Protein AF-A0A670K8S4-F1 (afdb_monomer_lite)

Foldseek 3Di:
DVVQLVCCVVVVDGDDPCLDPPVLVVLVVVVVLVCLVPDDADLLCQAADDPDPVVQVVSPSRVVSVVPQQQFQGWHWHPPCADPVSDHPPVCSSQTTGAFTWPCCPPPPSNVCVCPDPSVVVVCVVNPPDDQDARTETDGDQGPPRRDDDPDDDDPPNHDYDHDDDPPD

pLDDT: mean 71.07, std 17.94, range [26.83, 94.5]

Organism: Podarcis muralis (NCBI:txid64176)

InterPro domains:
  IPR008775 Phytanoyl-CoA dioxygenase-like [PF05721] (8-153)

Sequence (169 aa):
FACLLILFRQDGFLVLDQFFSSEVCEAMRAQIQKIIADMDVPPHCRTEFSTREDEQLQAQGSAEYFLTSGDKIRFFFEKGVFDGKGNRDIFYLLHLFPHSFAALHAYDSTFKQITHSSDVQVLARKLGFENPVVVQSMYIFKQPGIGGEGEVHTLPISTMKVVLNKGLD

Structure (mmCIF, N/CA/C/O backbone):
data_AF-A0A670K8S4-F1
#
_entry.id   AF-A0A670K8S4-F1
#
loop_
_atom_site.group_PDB
_atom_site.id
_atom_site.type_symbol
_atom_site.label_atom_id
_atom_site.label_alt_id
_atom_site.label_comp_id
_atom_site.label_asym_id
_atom_site.label_entity_id
_atom_site.label_seq_id
_atom_site.pdbx_PDB_ins_code
_atom_site.Cartn_x
_atom_site.Cartn_y
_atom_site.Cartn_z
_atom_site.occupancy
_atom_site.B_iso_or_equiv
_atom_site.auth_seq_id
_atom_site.auth_comp_id
_atom_site.auth_asym_id
_atom_site.auth_atom_id
_atom_site.pdbx_PDB_model_num
ATOM 1 N N . PHE A 1 1 ? -12.175 2.566 23.232 1.00 67.62 1 PHE A N 1
ATOM 2 C CA . PHE A 1 1 ? -12.684 2.447 21.845 1.00 67.62 1 PHE A CA 1
ATOM 3 C C . PHE A 1 1 ? -13.855 3.385 21.556 1.00 67.62 1 PHE A C 1
ATOM 5 O O . PHE A 1 1 ? -13.815 4.026 20.521 1.00 67.62 1 PHE A O 1
ATOM 12 N N . ALA A 1 2 ? -14.848 3.541 22.446 1.00 77.56 2 ALA A N 1
ATOM 13 C CA . ALA A 1 2 ? -15.950 4.495 22.234 1.00 77.56 2 ALA A CA 1
ATOM 14 C C 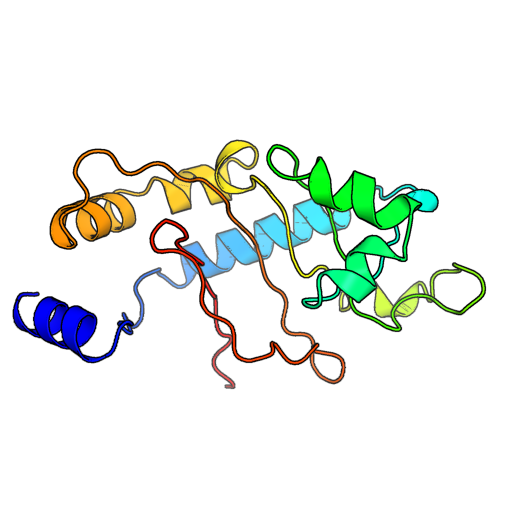. 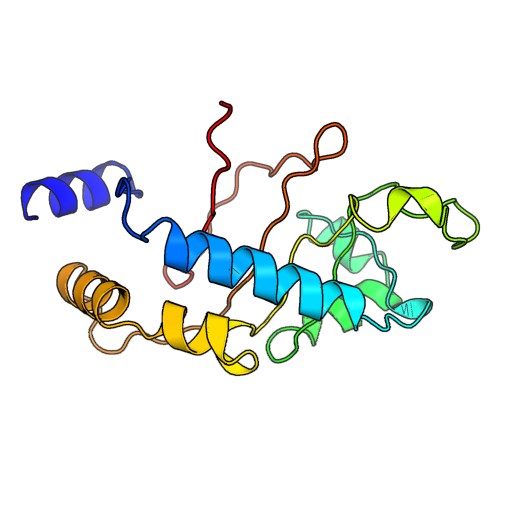ALA A 1 2 ? -15.472 5.944 21.990 1.00 77.56 2 ALA A C 1
ATOM 16 O O . ALA A 1 2 ? -15.883 6.554 21.012 1.00 77.56 2 ALA A O 1
ATOM 17 N N . CYS A 1 3 ? -14.524 6.457 22.787 1.00 81.19 3 CYS A N 1
ATOM 18 C CA . CYS A 1 3 ? -13.941 7.786 22.543 1.00 81.19 3 CYS A CA 1
ATOM 19 C C . CYS A 1 3 ? -13.184 7.878 21.207 1.00 81.19 3 CYS A C 1
ATOM 21 O O . CYS A 1 3 ? -13.286 8.886 20.524 1.00 81.19 3 CYS A O 1
ATOM 23 N N . LEU A 1 4 ? -12.484 6.814 20.794 1.00 83.25 4 LEU A N 1
ATOM 24 C CA . LEU A 1 4 ? -11.780 6.774 19.503 1.00 83.25 4 LEU A CA 1
ATOM 25 C C . LEU A 1 4 ? -12.756 6.804 18.319 1.00 83.25 4 LEU A C 1
ATOM 27 O O . LEU A 1 4 ? -12.470 7.424 17.305 1.00 83.25 4 LEU A O 1
ATOM 31 N N . LEU A 1 5 ? -13.926 6.169 18.455 1.00 84.31 5 LEU A N 1
ATOM 32 C CA . LEU A 1 5 ? -14.987 6.236 17.448 1.00 84.31 5 LEU A CA 1
ATOM 33 C C . LEU A 1 5 ? -15.612 7.629 17.352 1.00 84.31 5 LEU A C 1
ATOM 35 O O . LEU A 1 5 ? -16.015 8.028 16.264 1.00 84.31 5 LEU A O 1
ATOM 39 N N . ILE A 1 6 ? -15.704 8.357 18.468 1.00 88.31 6 ILE A N 1
ATOM 40 C CA . ILE A 1 6 ? -16.164 9.751 18.467 1.00 88.31 6 ILE A CA 1
ATOM 41 C C . ILE A 1 6 ? -15.151 10.623 17.724 1.00 88.31 6 ILE A C 1
ATOM 43 O O . ILE A 1 6 ? -15.553 11.319 16.799 1.00 88.31 6 ILE A O 1
ATOM 47 N N . LEU A 1 7 ? -13.859 10.509 18.055 1.00 87.88 7 LEU A N 1
ATOM 48 C CA . LEU A 1 7 ? -12.786 11.233 17.364 1.00 87.88 7 LEU A CA 1
ATOM 49 C C . LEU A 1 7 ? -12.780 10.924 15.865 1.00 87.88 7 LEU A C 1
ATOM 51 O O . LEU A 1 7 ? -12.838 11.835 15.054 1.00 87.88 7 LEU A O 1
ATOM 55 N N . PHE A 1 8 ? -12.855 9.645 15.485 1.00 88.50 8 PHE A N 1
ATOM 56 C CA . PHE A 1 8 ? -12.926 9.255 14.076 1.00 88.50 8 PHE A CA 1
ATOM 57 C C . PHE A 1 8 ? -14.120 9.885 13.340 1.00 88.50 8 PHE A C 1
ATOM 59 O O . PHE A 1 8 ? -13.986 10.331 12.204 1.00 88.50 8 PHE A O 1
ATOM 66 N N . ARG A 1 9 ? -15.294 9.941 13.982 1.00 87.81 9 ARG A N 1
ATOM 67 C CA . ARG A 1 9 ? -16.500 10.551 13.396 1.00 87.81 9 ARG A CA 1
ATOM 68 C C . ARG A 1 9 ? -16.431 12.077 13.333 1.00 87.81 9 ARG A C 1
ATOM 70 O O . ARG A 1 9 ? -17.084 12.650 12.469 1.00 87.81 9 ARG A O 1
ATOM 77 N N . GLN A 1 10 ? -15.710 12.717 14.251 1.00 92.44 10 GLN A N 1
ATOM 78 C CA . GLN A 1 10 ? -15.555 14.172 14.311 1.00 92.44 10 GLN A CA 1
ATOM 79 C C . GLN A 1 10 ? -14.480 14.667 13.342 1.00 92.44 10 GLN A C 1
ATOM 81 O O . GLN A 1 10 ? -14.729 15.602 12.586 1.00 92.44 10 GLN A O 1
ATOM 86 N N . ASP A 1 11 ? -13.326 14.006 13.335 1.00 91.38 11 ASP A N 1
ATOM 87 C CA . ASP A 1 11 ? -12.131 14.461 12.624 1.00 91.38 11 ASP A CA 1
ATOM 88 C C . ASP A 1 11 ? -12.029 13.859 11.213 1.00 91.38 11 ASP A C 1
ATOM 90 O O . ASP A 1 11 ? -11.284 14.353 10.371 1.00 91.38 11 ASP A O 1
ATOM 94 N N . GLY A 1 12 ? -12.767 12.777 10.935 1.00 86.88 12 GLY A N 1
ATOM 95 C CA . GLY A 1 12 ? -12.723 12.058 9.657 1.00 86.88 12 GLY A CA 1
ATOM 96 C C . GLY A 1 12 ? -11.491 11.160 9.481 1.00 86.88 12 GLY A C 1
ATOM 97 O O . GLY A 1 12 ? -11.363 10.486 8.460 1.00 86.88 12 GLY A O 1
ATOM 98 N N . PHE A 1 13 ? -10.599 11.110 10.474 1.00 86.88 13 PHE A N 1
ATOM 99 C CA . PHE A 1 13 ? -9.446 10.212 10.538 1.00 86.88 13 PHE A CA 1
ATOM 100 C C . PHE A 1 13 ? -9.167 9.790 11.987 1.00 86.88 13 PHE A C 1
ATOM 102 O O . PHE A 1 13 ? -9.722 10.343 12.933 1.00 86.88 13 PHE A O 1
ATOM 109 N N . LEU A 1 14 ? -8.331 8.767 12.170 1.00 86.62 14 LEU A N 1
ATOM 110 C CA . LEU A 1 14 ? -7.919 8.294 13.489 1.00 86.62 14 LEU A CA 1
ATOM 111 C C . LEU A 1 14 ? -6.468 7.818 13.442 1.00 86.62 14 LEU A C 1
ATOM 113 O O . LEU A 1 14 ? -6.111 7.015 12.581 1.00 86.62 14 LEU A O 1
ATOM 117 N N . VAL A 1 15 ? -5.652 8.279 14.389 1.00 88.19 15 VAL A N 1
ATOM 118 C CA . VAL A 1 15 ? -4.275 7.805 14.566 1.00 88.19 15 VAL A CA 1
ATOM 119 C C . VAL A 1 15 ? -4.276 6.654 15.568 1.00 88.19 15 VAL A C 1
ATOM 121 O O . VAL A 1 15 ? -4.786 6.785 16.680 1.00 88.19 15 VAL A O 1
ATOM 124 N N . LEU A 1 16 ? -3.732 5.512 15.151 1.00 86.56 16 LEU A N 1
ATOM 125 C CA . LEU A 1 16 ? -3.539 4.333 15.990 1.00 86.56 16 LEU A CA 1
ATOM 126 C C . LEU A 1 16 ? -2.044 4.028 16.048 1.00 86.56 16 LEU A C 1
ATOM 128 O O . LEU A 1 16 ? -1.501 3.361 15.164 1.00 86.56 16 LEU A O 1
ATOM 132 N N . ASP A 1 17 ? -1.384 4.541 17.081 1.00 88.31 17 ASP A N 1
ATOM 133 C CA . ASP A 1 17 ? 0.043 4.312 17.274 1.00 88.31 17 ASP A CA 1
ATOM 134 C C . ASP A 1 17 ? 0.333 2.826 17.477 1.00 88.31 17 ASP A C 1
ATOM 136 O O . ASP A 1 17 ? -0.401 2.124 18.176 1.00 88.31 17 ASP A O 1
ATOM 140 N N . GLN A 1 18 ? 1.423 2.360 16.863 1.00 89.81 18 GLN A N 1
ATOM 141 C CA . GLN A 1 18 ? 1.906 0.980 16.990 1.00 89.81 18 GLN A CA 1
ATOM 142 C C . GLN A 1 18 ? 0.837 -0.076 16.654 1.00 89.81 18 GLN A C 1
ATOM 144 O O . GLN A 1 18 ? 0.831 -1.167 17.219 1.00 89.81 18 GLN A O 1
ATOM 149 N N . PHE A 1 19 ? -0.075 0.236 15.722 1.00 91.31 19 PHE A N 1
ATOM 150 C CA . PHE A 1 19 ? -1.102 -0.712 15.280 1.00 91.31 19 PHE A CA 1
ATOM 151 C C . PHE A 1 19 ? -0.497 -2.006 14.713 1.00 91.31 19 PHE A C 1
ATOM 153 O O . PHE A 1 19 ? -1.032 -3.088 14.933 1.00 91.31 19 PHE A O 1
ATOM 160 N N . PHE A 1 20 ? 0.634 -1.892 14.016 1.00 91.06 20 PHE A N 1
ATOM 161 C CA . PHE A 1 20 ? 1.468 -3.025 13.631 1.00 91.06 20 PHE A CA 1
ATOM 162 C C . PHE A 1 20 ? 2.759 -3.022 14.446 1.00 91.06 20 PHE A C 1
ATOM 164 O O . PHE A 1 20 ? 3.311 -1.959 14.738 1.00 91.06 20 PHE A O 1
ATOM 171 N N . SER A 1 21 ? 3.259 -4.213 14.773 1.00 93.00 21 SER A N 1
ATOM 172 C CA . SER A 1 21 ? 4.549 -4.367 15.446 1.00 93.00 21 SER A CA 1
ATOM 173 C C . SER A 1 21 ? 5.722 -4.037 14.512 1.00 93.00 21 SER A C 1
ATOM 175 O O . SER A 1 21 ? 5.563 -3.963 13.284 1.00 93.00 21 SER A O 1
ATOM 177 N N . SER A 1 22 ? 6.921 -3.866 15.082 1.00 92.56 22 SER A N 1
ATOM 178 C CA . SER A 1 22 ? 8.142 -3.625 14.296 1.00 92.56 22 SER A CA 1
ATOM 179 C C . SER A 1 22 ? 8.410 -4.771 13.324 1.00 92.56 22 SER A C 1
ATOM 181 O O . SER A 1 22 ? 8.728 -4.538 12.161 1.00 92.56 22 SER A O 1
ATOM 183 N N . GLU A 1 23 ? 8.194 -6.009 13.766 1.00 94.00 23 GLU A N 1
ATOM 184 C CA . GLU A 1 23 ? 8.432 -7.221 12.982 1.00 94.00 23 GLU A CA 1
ATOM 185 C C . GLU A 1 23 ? 7.509 -7.280 11.760 1.00 94.00 23 GLU A C 1
ATOM 187 O O . GLU A 1 23 ? 7.943 -7.621 10.660 1.00 94.00 23 GLU A O 1
ATOM 192 N N . VAL A 1 24 ? 6.239 -6.887 11.920 1.00 91.19 24 VAL A N 1
ATOM 193 C CA . VAL A 1 24 ? 5.285 -6.795 10.803 1.00 91.19 24 VAL A CA 1
ATOM 194 C C . VAL A 1 24 ? 5.719 -5.706 9.818 1.00 91.19 24 VAL A C 1
ATOM 196 O O . VAL A 1 24 ? 5.707 -5.920 8.603 1.00 91.19 24 VAL A O 1
ATOM 199 N N . CYS A 1 25 ? 6.162 -4.552 10.323 1.00 89.56 25 CYS A N 1
ATOM 200 C CA . CYS A 1 25 ? 6.690 -3.470 9.489 1.00 89.56 25 CYS A CA 1
ATOM 201 C C . CYS A 1 25 ? 7.959 -3.885 8.724 1.00 89.56 25 CYS A C 1
ATOM 203 O O . CYS A 1 25 ? 8.115 -3.564 7.545 1.00 89.56 25 CYS A O 1
ATOM 205 N N . GLU A 1 26 ? 8.865 -4.619 9.366 1.00 90.81 26 GLU A N 1
ATOM 206 C CA . GLU A 1 26 ? 10.068 -5.181 8.750 1.00 90.81 26 GLU A CA 1
ATOM 207 C C . GLU A 1 26 ? 9.741 -6.227 7.690 1.00 90.81 26 GLU A C 1
ATOM 209 O O . GLU A 1 26 ? 10.310 -6.167 6.602 1.00 90.81 26 GLU A O 1
ATOM 214 N N . ALA A 1 27 ? 8.777 -7.112 7.946 1.00 90.00 27 ALA A N 1
ATOM 215 C CA . ALA A 1 27 ? 8.319 -8.091 6.966 1.00 90.00 27 ALA A CA 1
ATOM 216 C C . ALA A 1 27 ? 7.761 -7.416 5.701 1.00 90.00 27 ALA A C 1
ATOM 218 O O . ALA A 1 27 ? 8.112 -7.814 4.589 1.00 90.00 27 ALA A O 1
ATOM 219 N N . MET A 1 28 ? 6.959 -6.351 5.848 1.00 88.88 28 MET A N 1
ATOM 220 C CA . MET A 1 28 ? 6.472 -5.564 4.704 1.00 88.88 28 MET A CA 1
ATOM 221 C C . MET A 1 28 ? 7.616 -4.910 3.924 1.00 88.88 28 MET A C 1
ATOM 223 O O . MET A 1 28 ? 7.621 -4.951 2.693 1.00 88.88 28 MET A O 1
ATOM 227 N N . ARG A 1 29 ? 8.600 -4.328 4.625 1.00 85.81 29 ARG A N 1
ATOM 228 C CA . ARG A 1 29 ? 9.780 -3.704 4.000 1.00 85.81 29 ARG A CA 1
ATOM 229 C C . ARG A 1 29 ? 10.635 -4.724 3.249 1.00 85.81 29 ARG A C 1
ATOM 231 O O . ARG A 1 29 ? 11.003 -4.488 2.103 1.00 85.81 29 ARG A O 1
ATOM 238 N N . ALA A 1 30 ? 10.917 -5.868 3.862 1.00 88.19 30 ALA A N 1
ATOM 239 C CA . ALA A 1 30 ? 11.695 -6.923 3.228 1.00 88.19 30 ALA A CA 1
ATOM 240 C C . ALA A 1 30 ? 10.967 -7.494 2.003 1.00 88.19 30 ALA A C 1
ATOM 242 O O . ALA A 1 30 ? 11.591 -7.747 0.974 1.00 88.19 30 ALA A O 1
ATOM 243 N N . GLN A 1 31 ? 9.644 -7.669 2.085 1.00 89.06 31 GLN A N 1
ATOM 244 C CA . GLN A 1 31 ? 8.873 -8.193 0.964 1.00 89.06 31 GLN A CA 1
ATOM 245 C C . GLN A 1 31 ? 8.823 -7.213 -0.207 1.00 89.06 31 GLN A C 1
ATOM 247 O O . GLN A 1 31 ? 9.038 -7.625 -1.345 1.00 89.06 31 GLN A O 1
ATOM 252 N N . ILE A 1 32 ? 8.604 -5.920 0.048 1.00 84.06 32 ILE A N 1
ATOM 253 C CA . ILE A 1 32 ? 8.558 -4.944 -1.045 1.00 84.06 32 ILE A CA 1
ATOM 254 C C . ILE A 1 32 ? 9.917 -4.808 -1.740 1.00 84.06 32 ILE A C 1
ATOM 256 O O . ILE A 1 32 ? 9.965 -4.684 -2.959 1.00 84.06 32 ILE A O 1
ATOM 260 N N . GLN A 1 33 ? 11.022 -4.920 -0.994 1.00 83.00 33 GLN A N 1
ATOM 261 C CA . GLN A 1 33 ? 12.371 -4.942 -1.567 1.00 83.00 33 GLN A CA 1
ATOM 262 C C . GLN A 1 33 ? 12.583 -6.133 -2.507 1.00 83.00 33 GLN A C 1
ATOM 264 O O . GLN A 1 33 ? 13.200 -5.965 -3.555 1.00 83.00 33 GLN A O 1
ATOM 269 N N . LYS A 1 34 ? 12.042 -7.313 -2.177 1.00 86.00 34 LYS A N 1
ATOM 270 C CA . LYS A 1 34 ? 12.086 -8.488 -3.064 1.00 86.00 34 LYS A CA 1
ATOM 271 C C . LYS A 1 34 ? 11.264 -8.274 -4.332 1.00 86.00 34 LYS A C 1
ATOM 273 O O . LYS A 1 34 ? 11.788 -8.458 -5.421 1.00 86.00 34 LYS A O 1
ATOM 278 N N . ILE A 1 35 ? 10.019 -7.808 -4.194 1.00 83.81 35 ILE A N 1
ATOM 279 C CA . ILE A 1 35 ? 9.135 -7.504 -5.338 1.00 83.81 35 ILE A CA 1
ATOM 280 C C . ILE A 1 35 ? 9.810 -6.521 -6.302 1.00 83.81 35 ILE A C 1
ATOM 282 O O . ILE A 1 35 ? 9.707 -6.654 -7.516 1.00 83.81 35 ILE A O 1
ATOM 286 N N . ILE A 1 36 ? 10.507 -5.530 -5.751 1.00 77.88 36 ILE A N 1
ATOM 287 C CA . ILE A 1 36 ? 11.266 -4.543 -6.513 1.00 77.88 36 ILE A CA 1
ATOM 288 C C . ILE A 1 36 ? 12.502 -5.155 -7.182 1.00 77.88 36 ILE A C 1
ATOM 290 O O . ILE A 1 36 ? 12.799 -4.814 -8.322 1.00 77.88 36 ILE A O 1
ATOM 294 N N . ALA A 1 37 ? 13.240 -6.025 -6.491 1.00 79.69 37 ALA A N 1
ATOM 295 C CA . ALA A 1 37 ? 14.429 -6.667 -7.050 1.00 79.69 37 ALA A CA 1
ATOM 296 C C . ALA A 1 37 ? 14.086 -7.577 -8.242 1.00 79.69 37 ALA A C 1
ATOM 298 O O . ALA A 1 37 ? 14.836 -7.613 -9.215 1.00 79.69 37 ALA A O 1
ATOM 299 N N . ASP A 1 38 ? 12.929 -8.237 -8.184 1.00 81.12 38 ASP A N 1
ATOM 300 C CA . ASP A 1 38 ? 12.418 -9.122 -9.237 1.00 81.12 38 ASP A CA 1
ATOM 301 C C . ASP A 1 38 ? 11.597 -8.369 -10.305 1.00 81.12 38 ASP A C 1
ATOM 303 O O . ASP A 1 38 ? 11.010 -8.976 -11.204 1.00 81.12 38 ASP A O 1
ATOM 307 N N . MET A 1 39 ? 11.527 -7.037 -10.215 1.00 74.12 39 MET A N 1
ATOM 308 C CA . MET A 1 39 ? 10.725 -6.208 -11.105 1.00 74.12 39 MET A CA 1
ATOM 309 C C . MET A 1 39 ? 11.281 -6.203 -12.535 1.00 74.12 39 MET A C 1
ATOM 311 O O . MET A 1 39 ? 12.369 -5.682 -12.795 1.00 74.12 39 MET A O 1
ATOM 315 N N . ASP A 1 40 ? 10.448 -6.616 -13.491 1.00 70.69 40 ASP A N 1
ATOM 316 C CA . ASP A 1 40 ? 10.651 -6.343 -14.914 1.00 70.69 40 ASP A CA 1
ATOM 317 C C . ASP A 1 40 ? 9.544 -5.424 -15.450 1.00 70.69 40 ASP A C 1
ATOM 319 O O . ASP A 1 40 ? 8.385 -5.820 -15.580 1.00 70.69 40 ASP A O 1
ATOM 323 N N . VAL A 1 41 ? 9.894 -4.163 -15.733 1.00 65.62 41 VAL A N 1
ATOM 324 C CA . VAL A 1 41 ? 8.964 -3.173 -16.300 1.00 65.62 41 VAL A CA 1
ATOM 325 C C . VAL A 1 41 ? 9.328 -2.903 -17.762 1.00 65.62 41 VAL A C 1
ATOM 327 O O . VAL A 1 41 ? 10.379 -2.285 -18.032 1.00 65.62 41 VAL A O 1
ATOM 330 N N . PRO A 1 42 ? 8.450 -3.297 -18.710 1.00 64.56 42 PRO A N 1
ATOM 331 C CA . PRO A 1 42 ? 8.619 -2.999 -20.124 1.00 64.56 42 PRO A CA 1
ATOM 332 C C . PRO A 1 42 ? 8.809 -1.497 -20.363 1.00 64.56 42 PRO A C 1
ATOM 334 O O . PRO A 1 42 ? 8.179 -0.694 -19.677 1.00 64.56 42 PRO A O 1
ATOM 337 N N . PRO A 1 43 ? 9.616 -1.072 -21.352 1.00 65.31 43 PRO A N 1
ATOM 338 C CA . PRO A 1 43 ? 9.868 0.348 -21.609 1.00 65.31 43 PRO A CA 1
ATOM 339 C C . PRO A 1 43 ? 8.602 1.204 -21.773 1.00 65.31 43 PRO A C 1
ATOM 341 O O . PRO A 1 43 ? 8.559 2.316 -21.267 1.00 65.31 43 PRO A O 1
ATOM 344 N N . HIS A 1 44 ? 7.548 0.672 -22.400 1.00 62.06 44 HIS A N 1
ATOM 345 C CA . HIS A 1 44 ? 6.269 1.375 -22.579 1.00 62.06 44 HIS A CA 1
ATOM 346 C C . HIS A 1 44 ? 5.442 1.507 -21.283 1.00 62.06 44 HIS A C 1
ATOM 348 O O . HIS A 1 44 ? 4.520 2.311 -21.227 1.00 62.06 44 HIS A O 1
ATOM 354 N N . CYS A 1 45 ? 5.783 0.737 -20.245 1.00 58.62 45 CYS A N 1
ATOM 355 C CA . CYS A 1 45 ? 5.174 0.763 -18.912 1.00 58.62 45 CYS A CA 1
ATOM 356 C C . CYS A 1 45 ? 5.994 1.594 -17.906 1.00 58.62 45 CYS A C 1
ATOM 358 O O . CYS A 1 45 ? 5.679 1.625 -16.718 1.00 58.62 45 CYS A O 1
ATOM 360 N N . ARG A 1 46 ? 7.073 2.249 -18.355 1.00 65.19 46 ARG A N 1
ATOM 361 C CA . ARG A 1 46 ? 7.892 3.159 -17.543 1.00 65.19 46 ARG A CA 1
ATOM 362 C C . ARG A 1 46 ? 7.244 4.530 -17.518 1.00 65.19 46 ARG A C 1
ATOM 364 O O . ARG A 1 46 ? 7.688 5.465 -18.175 1.00 65.19 46 ARG A O 1
ATOM 371 N N . THR A 1 47 ? 6.125 4.597 -16.819 1.00 60.97 47 THR A N 1
ATOM 372 C CA . THR A 1 47 ? 5.299 5.791 -16.768 1.00 60.97 47 THR A CA 1
ATOM 373 C C . THR A 1 47 ? 5.573 6.554 -15.493 1.00 60.97 47 THR A C 1
ATOM 375 O O . THR A 1 47 ? 5.687 5.966 -14.414 1.00 60.97 47 THR A O 1
ATOM 378 N N . GLU A 1 48 ? 5.613 7.871 -15.611 1.00 64.25 48 GLU A N 1
ATOM 379 C CA . GLU A 1 48 ? 5.529 8.734 -14.445 1.00 64.25 48 GLU A CA 1
ATOM 380 C C . GLU A 1 48 ? 4.099 8.677 -13.884 1.00 64.25 48 GLU A C 1
ATOM 382 O O . GLU A 1 48 ? 3.125 8.490 -14.622 1.00 64.25 48 GLU A O 1
ATOM 387 N N . PHE A 1 49 ? 3.985 8.761 -12.567 1.00 63.44 49 PHE A N 1
ATOM 388 C CA . PHE A 1 49 ? 2.734 8.852 -11.835 1.00 63.44 49 PHE A CA 1
ATOM 389 C C . PHE A 1 49 ? 2.359 10.320 -11.653 1.00 63.44 49 PHE A C 1
ATOM 391 O O . PHE A 1 49 ? 3.202 11.147 -11.298 1.00 63.44 49 PHE A O 1
ATOM 398 N N . SER A 1 50 ? 1.082 10.641 -11.834 1.00 63.03 50 SER A N 1
ATOM 399 C CA . SER A 1 50 ? 0.507 11.906 -11.399 1.00 63.03 50 SER A CA 1
ATOM 400 C C . SER A 1 50 ? -0.782 11.659 -10.629 1.00 63.03 50 SER A C 1
ATOM 402 O O . SER A 1 50 ? -1.608 10.826 -10.995 1.00 63.03 50 SER A O 1
ATOM 404 N N . THR A 1 51 ? -0.981 12.431 -9.563 1.00 60.19 51 THR A N 1
ATOM 405 C CA . THR A 1 51 ? -2.265 12.501 -8.858 1.00 60.19 51 THR A CA 1
ATOM 406 C C . THR A 1 51 ? -3.320 13.276 -9.649 1.00 60.19 51 THR A C 1
ATOM 408 O O . THR A 1 51 ? -4.490 13.253 -9.273 1.00 60.19 51 THR A O 1
ATOM 411 N N . ARG A 1 52 ? -2.930 13.956 -10.737 1.00 64.56 52 ARG A N 1
ATOM 412 C CA 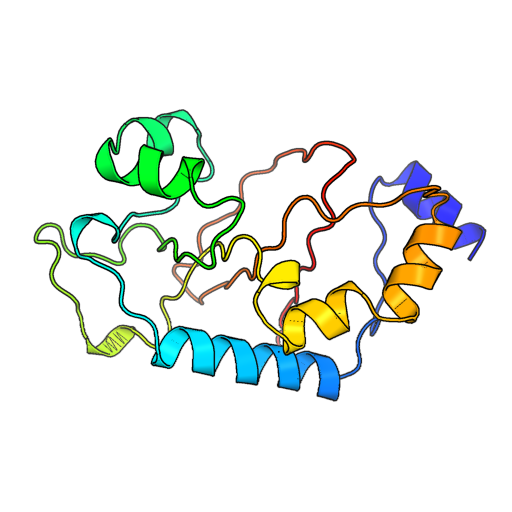. ARG A 1 52 ? -3.831 14.702 -11.619 1.00 64.56 52 ARG A CA 1
ATOM 413 C C . ARG A 1 52 ? -4.291 13.818 -12.770 1.00 64.56 52 ARG A C 1
ATOM 415 O O . ARG A 1 52 ? -3.483 13.403 -13.599 1.00 64.56 52 ARG A O 1
ATOM 422 N N . GLU A 1 53 ? -5.600 13.587 -12.835 1.00 64.25 53 GLU A N 1
ATOM 423 C CA . GLU A 1 53 ? -6.242 12.747 -13.852 1.00 64.25 53 GLU A CA 1
ATOM 424 C C . GLU A 1 53 ? -5.872 13.186 -15.276 1.00 64.25 53 GLU A C 1
ATOM 426 O O . GLU A 1 53 ? -5.434 12.360 -16.073 1.00 64.25 53 GLU A O 1
ATOM 431 N N . ASP A 1 54 ? -5.920 14.490 -15.565 1.00 62.22 54 ASP A N 1
ATOM 432 C CA . ASP A 1 54 ? -5.567 15.027 -16.884 1.00 62.22 54 ASP A CA 1
ATOM 433 C C . ASP A 1 54 ? -4.129 14.677 -17.289 1.00 62.22 54 ASP A C 1
ATOM 435 O O . ASP A 1 54 ? -3.882 14.232 -18.405 1.00 62.22 54 ASP A O 1
ATOM 439 N N . GLU A 1 55 ? -3.165 14.825 -16.379 1.00 65.50 55 GLU A N 1
ATOM 440 C CA . GLU A 1 55 ? -1.755 14.536 -16.665 1.00 65.50 55 GLU A CA 1
ATOM 441 C C . GLU A 1 55 ? -1.512 13.034 -16.858 1.00 65.50 55 GLU A C 1
ATOM 443 O O . GLU A 1 55 ? -0.726 12.641 -17.721 1.00 65.50 55 GLU A O 1
ATOM 448 N N . GLN A 1 56 ? -2.221 12.196 -16.097 1.00 64.06 56 GLN A N 1
ATOM 449 C CA . GLN A 1 56 ? -2.153 10.742 -16.219 1.00 64.06 56 GLN A CA 1
ATOM 450 C C . GLN A 1 56 ? -2.779 10.248 -17.538 1.00 64.06 56 GLN A C 1
ATOM 452 O O . GLN A 1 56 ? -2.273 9.301 -18.141 1.00 64.06 56 GLN A O 1
ATOM 457 N N . LEU A 1 57 ? -3.853 10.897 -18.007 1.00 59.97 57 LEU A N 1
ATOM 458 C CA . LEU A 1 57 ? -4.566 10.547 -19.241 1.00 59.97 57 LEU A CA 1
ATOM 459 C C . LEU A 1 57 ? -3.833 10.992 -20.517 1.00 59.97 57 LEU A C 1
ATOM 461 O O . LEU A 1 57 ? -3.930 10.313 -21.540 1.00 59.97 57 LEU A O 1
ATOM 465 N N . GLN A 1 58 ? -3.085 12.101 -20.480 1.00 58.38 58 GLN A N 1
ATOM 466 C CA . GLN A 1 58 ? -2.335 12.596 -21.648 1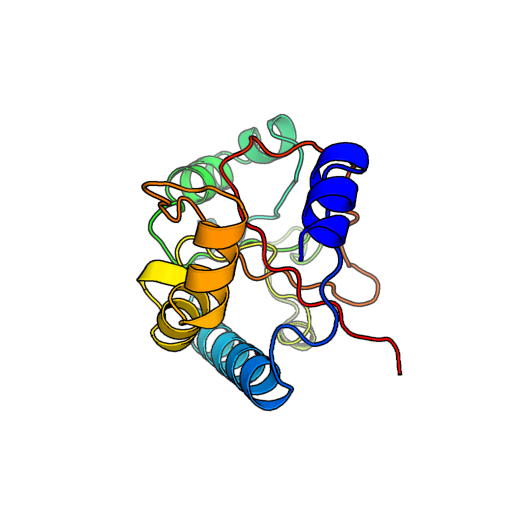.00 58.38 58 GLN A CA 1
ATOM 467 C C . GLN A 1 58 ? -1.149 11.694 -22.033 1.00 58.38 58 GLN A C 1
ATOM 469 O O . GLN A 1 58 ? -0.720 11.679 -23.188 1.00 58.38 58 GLN A O 1
ATOM 474 N N . ALA A 1 59 ? -0.638 10.885 -21.105 1.00 59.97 59 ALA A N 1
ATOM 475 C CA . ALA A 1 59 ? 0.361 9.868 -21.397 1.00 59.97 59 ALA A CA 1
ATOM 476 C C . ALA A 1 59 ? -0.331 8.584 -21.910 1.00 59.97 59 ALA A C 1
ATOM 478 O O . ALA A 1 59 ? -0.572 7.652 -21.153 1.00 59.97 59 ALA A O 1
ATOM 479 N N . GLN A 1 60 ? -0.668 8.509 -23.204 1.00 48.06 60 GLN A N 1
ATOM 480 C CA . GLN A 1 60 ? -1.503 7.435 -23.790 1.00 48.06 60 GLN A CA 1
ATOM 481 C C . GLN A 1 60 ? -1.096 5.989 -23.426 1.00 48.06 60 GLN A C 1
ATOM 483 O O . GLN A 1 60 ? -1.962 5.182 -23.098 1.00 48.06 60 GLN A O 1
ATOM 488 N N . GLY A 1 61 ? 0.201 5.651 -23.425 1.00 57.28 61 GLY A N 1
ATOM 489 C CA . GLY A 1 61 ? 0.680 4.320 -22.997 1.00 57.28 61 GLY A CA 1
ATOM 490 C C . GLY A 1 61 ? 0.654 4.104 -21.476 1.00 57.28 61 GLY A C 1
ATOM 491 O O . GLY A 1 61 ? 0.607 2.974 -20.995 1.00 57.28 61 GLY A O 1
ATOM 492 N N . SER A 1 62 ? 0.637 5.196 -20.714 1.00 62.66 62 SER A N 1
ATOM 493 C CA . SER A 1 62 ? 0.536 5.200 -19.258 1.00 62.66 62 SER A CA 1
ATOM 494 C C . SER A 1 62 ? -0.891 5.044 -18.758 1.00 62.66 62 SER A C 1
ATOM 496 O O . SER A 1 62 ? -1.120 4.333 -17.779 1.00 62.66 62 SER A O 1
ATOM 498 N N . ALA A 1 63 ? -1.854 5.650 -19.454 1.00 68.06 63 ALA A N 1
ATOM 499 C CA . ALA A 1 63 ? -3.258 5.606 -19.083 1.00 68.06 63 ALA A CA 1
ATOM 500 C C . ALA A 1 63 ? -3.798 4.167 -19.066 1.00 68.06 63 ALA A C 1
ATOM 502 O O . ALA A 1 63 ? -4.389 3.749 -18.075 1.00 68.06 63 ALA A O 1
ATOM 503 N N . GLU A 1 64 ? -3.540 3.361 -20.103 1.00 77.69 64 GLU A N 1
ATOM 504 C CA . GLU A 1 64 ? -3.991 1.961 -20.135 1.00 77.69 64 GLU A CA 1
ATOM 505 C C . GLU A 1 64 ? -3.307 1.109 -19.054 1.00 77.69 64 GLU A C 1
ATOM 507 O O . GLU A 1 64 ? -3.962 0.313 -18.370 1.00 77.69 64 GLU A O 1
ATOM 512 N N . TYR A 1 65 ? -1.998 1.301 -18.851 1.00 76.06 65 TYR A N 1
ATOM 513 C CA . TYR A 1 65 ? -1.239 0.613 -17.807 1.00 76.06 65 TYR A CA 1
ATOM 514 C C . TYR A 1 65 ? -1.726 0.980 -16.396 1.00 76.06 65 TYR A C 1
ATOM 516 O O . TYR A 1 65 ? -1.748 0.129 -15.507 1.00 76.06 65 TYR A O 1
ATOM 524 N N . PHE A 1 66 ? -2.183 2.212 -16.186 1.00 75.75 66 PHE A N 1
ATOM 525 C CA . PHE A 1 66 ? -2.817 2.628 -14.942 1.00 75.75 66 PHE A CA 1
ATOM 526 C C . PHE A 1 66 ? -4.232 2.054 -14.793 1.00 75.75 66 PHE A C 1
ATOM 528 O O . PHE A 1 66 ? -4.514 1.361 -13.815 1.00 75.75 66 PHE A O 1
ATOM 535 N N . LEU A 1 67 ? -5.107 2.260 -15.778 1.00 79.75 67 LEU A N 1
ATOM 536 C CA . LEU A 1 67 ? -6.521 1.870 -15.717 1.00 79.75 67 LEU A CA 1
ATOM 537 C C . LEU A 1 67 ? -6.716 0.356 -15.572 1.00 79.75 67 LEU A C 1
ATOM 539 O O . LEU A 1 67 ? -7.609 -0.093 -14.859 1.00 79.75 67 LEU A O 1
ATOM 543 N N . THR A 1 68 ? -5.850 -0.447 -16.194 1.00 81.62 68 THR A N 1
ATOM 544 C CA . THR A 1 68 ? -5.914 -1.918 -16.115 1.00 81.62 68 THR A CA 1
ATOM 545 C C . THR A 1 68 ? -5.072 -2.503 -14.975 1.00 81.62 68 THR A C 1
ATOM 547 O O . THR A 1 68 ? -4.812 -3.710 -14.961 1.00 81.62 68 THR A O 1
ATOM 550 N N . SER A 1 69 ? -4.600 -1.663 -14.041 1.00 79.25 69 SER A N 1
ATOM 551 C CA . SER A 1 69 ? -3.764 -2.099 -12.917 1.00 79.25 69 SER A CA 1
ATOM 552 C C . SER A 1 69 ? -4.546 -2.640 -11.730 1.00 79.25 69 SER A C 1
ATOM 554 O O . SER A 1 69 ? -3.943 -3.329 -10.923 1.00 79.25 69 SER A O 1
ATOM 556 N N . GLY A 1 70 ? -5.855 -2.384 -11.614 1.00 77.94 70 GLY A N 1
ATOM 557 C CA . GLY A 1 70 ? -6.634 -2.659 -10.394 1.00 77.94 70 GLY A CA 1
ATOM 558 C C . GLY A 1 70 ? -6.510 -4.080 -9.823 1.00 77.94 70 GLY A C 1
ATOM 559 O O . GLY A 1 70 ? -6.635 -4.266 -8.616 1.00 77.94 70 GLY A O 1
ATOM 560 N N . ASP A 1 71 ? -6.199 -5.063 -10.666 1.00 82.88 71 ASP A N 1
ATOM 561 C CA . ASP A 1 71 ? -6.015 -6.479 -10.350 1.00 82.88 71 ASP A CA 1
ATOM 562 C C . ASP A 1 71 ? -4.571 -6.984 -10.574 1.00 82.88 71 ASP A C 1
ATOM 564 O O . ASP A 1 71 ? -4.365 -8.183 -10.753 1.00 82.88 71 ASP A O 1
ATOM 568 N N . LYS A 1 72 ? -3.562 -6.102 -10.607 1.00 83.88 72 LYS A N 1
ATOM 569 C CA . LYS A 1 72 ? -2.160 -6.448 -10.906 1.00 83.88 72 LYS A CA 1
ATOM 570 C C . LYS A 1 72 ? -1.176 -5.685 -10.031 1.00 83.88 72 LYS A C 1
ATOM 572 O O . LYS A 1 72 ? -1.283 -4.472 -9.870 1.00 83.88 72 LYS A O 1
ATOM 577 N N . ILE A 1 73 ? -0.116 -6.370 -9.609 1.00 82.19 73 ILE A N 1
ATOM 578 C CA . ILE A 1 73 ? 1.057 -5.733 -9.002 1.00 82.19 73 ILE A CA 1
ATOM 579 C C . ILE A 1 73 ? 1.837 -5.025 -10.119 1.00 82.19 73 ILE A C 1
ATOM 581 O O . ILE A 1 73 ? 2.569 -5.649 -10.883 1.00 82.19 73 ILE A O 1
ATOM 585 N N . ARG A 1 74 ? 1.618 -3.716 -10.248 1.00 80.94 74 ARG A N 1
ATOM 586 C CA . ARG A 1 74 ? 2.284 -2.826 -11.209 1.00 80.94 74 ARG A CA 1
ATOM 587 C C . ARG A 1 74 ? 3.080 -1.751 -10.487 1.00 80.94 74 ARG A C 1
ATOM 589 O O . ARG A 1 74 ? 2.938 -1.590 -9.285 1.00 80.94 74 ARG A O 1
ATOM 596 N N . PHE A 1 75 ? 3.911 -1.039 -11.237 1.00 77.31 75 PHE A N 1
ATOM 597 C CA . PHE A 1 75 ? 4.867 -0.066 -10.718 1.00 77.31 75 PHE A CA 1
ATOM 598 C C . PHE A 1 75 ? 4.662 1.275 -11.422 1.00 77.31 75 PHE A C 1
ATOM 600 O O . PHE A 1 75 ? 4.625 1.315 -12.650 1.00 77.31 75 PHE A O 1
ATOM 607 N N . PHE A 1 76 ? 4.557 2.350 -10.646 1.00 75.38 76 PHE A N 1
ATOM 608 C CA . PHE A 1 76 ? 4.374 3.721 -11.130 1.00 75.38 76 PHE A CA 1
ATOM 609 C C . PHE A 1 76 ? 5.473 4.626 -10.583 1.00 75.38 76 PHE A C 1
ATOM 611 O O . PHE A 1 76 ? 5.655 4.691 -9.371 1.00 75.38 76 PHE A O 1
ATOM 618 N N . PHE A 1 77 ? 6.213 5.313 -11.442 1.00 73.25 77 PHE A N 1
ATOM 619 C CA . PHE A 1 77 ? 7.446 5.997 -11.044 1.00 73.25 77 PHE A CA 1
ATOM 620 C C . PHE A 1 77 ? 7.199 7.466 -10.702 1.00 73.25 77 PHE A C 1
ATOM 622 O O . PHE A 1 77 ? 6.250 8.070 -11.191 1.00 73.25 77 PHE A O 1
ATOM 629 N N . GLU A 1 78 ? 8.050 8.050 -9.861 1.00 67.00 78 GLU A N 1
ATOM 630 C CA . GLU A 1 78 ? 8.041 9.498 -9.627 1.00 67.00 78 GLU A CA 1
ATOM 631 C C . GLU A 1 78 ? 8.352 10.264 -10.919 1.00 67.00 78 GLU A C 1
ATOM 633 O O . GLU A 1 78 ? 9.043 9.760 -11.812 1.00 67.00 78 GLU A O 1
ATOM 638 N N . LYS A 1 79 ? 7.869 11.506 -11.003 1.00 65.56 79 LYS A N 1
ATOM 639 C CA . LYS A 1 79 ? 8.249 12.407 -12.095 1.00 65.56 79 LYS A CA 1
ATOM 640 C C . LYS A 1 79 ? 9.749 12.695 -12.053 1.00 65.56 79 LYS A C 1
ATOM 642 O O . LYS A 1 79 ? 10.308 12.922 -10.983 1.00 65.56 79 LYS A O 1
ATOM 647 N N . GLY A 1 80 ? 10.398 12.718 -13.216 1.00 61.84 80 GLY A N 1
ATOM 648 C CA . GLY A 1 80 ? 11.826 13.029 -13.330 1.00 61.84 80 GLY A CA 1
ATOM 649 C C . GLY A 1 80 ? 12.768 11.864 -13.012 1.00 61.84 80 GLY A C 1
ATOM 650 O O . GLY A 1 80 ? 13.974 12.076 -12.909 1.00 61.84 80 GLY A O 1
ATOM 651 N N . VAL A 1 81 ? 12.250 10.637 -12.875 1.00 64.31 81 VAL A N 1
ATOM 652 C CA . VAL A 1 81 ? 13.075 9.421 -12.719 1.00 64.31 81 VAL A CA 1
ATOM 653 C C . VAL A 1 81 ? 13.707 8.984 -14.045 1.00 64.31 81 VAL A C 1
ATOM 655 O O . VAL A 1 81 ? 14.765 8.355 -14.049 1.00 64.31 81 VAL A O 1
ATOM 658 N N . PHE A 1 82 ? 13.077 9.307 -15.175 1.00 63.62 82 PHE A N 1
ATOM 659 C CA . PHE A 1 82 ? 13.598 8.986 -16.500 1.00 63.62 82 PHE A CA 1
ATOM 660 C C . PHE A 1 82 ? 14.239 10.221 -17.127 1.00 63.62 82 PHE A C 1
ATOM 662 O O . PHE A 1 82 ? 13.665 11.310 -17.104 1.00 63.62 82 PHE A O 1
ATOM 669 N N . ASP A 1 83 ? 15.418 10.052 -17.731 1.00 57.66 83 ASP A N 1
ATOM 670 C CA . ASP A 1 83 ? 15.930 11.078 -18.631 1.00 57.66 83 ASP A CA 1
ATOM 671 C C . ASP A 1 83 ? 14.999 11.189 -19.855 1.00 57.66 83 ASP A C 1
ATOM 673 O O . ASP A 1 83 ? 14.295 10.241 -20.214 1.00 57.66 83 ASP A O 1
ATOM 677 N N . GLY A 1 84 ? 14.976 12.339 -20.535 1.00 53.16 84 GLY A N 1
ATOM 678 C CA . GLY A 1 84 ? 14.142 12.551 -21.731 1.00 53.16 84 GLY A CA 1
ATOM 679 C C . GLY A 1 84 ? 14.432 11.599 -22.910 1.00 53.16 84 GLY A C 1
ATOM 680 O O . GLY A 1 84 ? 13.879 11.785 -23.991 1.00 53.16 84 GLY A O 1
ATOM 681 N N . LYS A 1 85 ? 15.313 10.603 -22.733 1.00 53.28 85 LYS A N 1
ATOM 682 C CA . LYS A 1 85 ? 15.653 9.540 -23.684 1.00 53.28 85 LYS A CA 1
ATOM 683 C C . LYS A 1 85 ? 15.182 8.151 -23.215 1.00 53.28 85 LYS A C 1
ATOM 685 O O . LYS A 1 85 ? 15.430 7.174 -23.918 1.00 53.28 85 LYS A O 1
ATOM 690 N N . GLY A 1 86 ? 14.496 8.047 -22.071 1.00 54.12 86 GLY A N 1
ATOM 691 C CA . GLY A 1 86 ? 13.986 6.790 -21.511 1.00 54.12 86 GLY A CA 1
ATOM 692 C C . GLY A 1 86 ? 15.076 5.852 -20.977 1.00 54.12 86 GLY A C 1
ATOM 693 O O . GLY A 1 86 ? 14.799 4.675 -20.697 1.00 54.12 86 GLY A O 1
ATOM 694 N N . ASN A 1 87 ? 16.310 6.348 -20.849 1.00 52.75 87 ASN A N 1
ATOM 695 C CA . ASN A 1 87 ? 17.439 5.592 -20.336 1.00 52.75 87 ASN A CA 1
ATOM 696 C C . ASN A 1 87 ? 17.518 5.703 -18.811 1.00 52.75 87 ASN A C 1
ATOM 698 O O . ASN A 1 87 ? 17.114 6.681 -18.187 1.00 52.75 87 ASN A O 1
ATOM 702 N N . ARG A 1 88 ? 17.987 4.609 -18.211 1.00 54.12 88 ARG A N 1
ATOM 703 C CA . ARG A 1 88 ? 18.092 4.427 -16.764 1.00 54.12 88 ARG A CA 1
ATOM 704 C C . ARG A 1 88 ? 19.403 5.047 -16.291 1.00 54.12 88 ARG A C 1
ATOM 706 O O . ARG A 1 88 ? 20.453 4.556 -16.701 1.00 54.12 88 ARG A O 1
ATOM 713 N N . ASP A 1 89 ? 19.370 5.989 -15.354 1.00 48.22 89 ASP A N 1
ATOM 714 C CA . ASP A 1 89 ? 20.529 6.185 -14.483 1.00 48.22 89 ASP A CA 1
ATOM 715 C C . ASP A 1 89 ? 20.531 5.055 -13.445 1.00 48.22 89 ASP A C 1
ATOM 717 O O . ASP A 1 89 ? 19.880 5.090 -12.400 1.00 48.22 89 ASP A O 1
ATOM 721 N N . ILE A 1 90 ? 21.221 3.972 -13.809 1.00 42.41 90 ILE A N 1
ATOM 722 C CA . ILE A 1 90 ? 21.240 2.677 -13.110 1.00 42.41 90 ILE A CA 1
ATOM 723 C C . ILE A 1 90 ? 21.693 2.792 -11.642 1.00 42.41 90 ILE A C 1
ATOM 725 O O . ILE A 1 90 ? 21.387 1.921 -10.830 1.00 42.41 90 ILE A O 1
ATOM 729 N N . PHE A 1 91 ? 22.366 3.881 -11.269 1.00 37.69 91 PHE A N 1
ATOM 730 C CA . PHE A 1 91 ? 22.910 4.072 -9.926 1.00 37.69 91 PHE A CA 1
ATOM 731 C C . PHE A 1 91 ? 21.873 4.504 -8.870 1.00 37.69 91 PHE A C 1
ATOM 733 O O . PHE A 1 91 ? 22.124 4.355 -7.677 1.00 37.69 91 PHE A O 1
ATOM 740 N N . TYR A 1 92 ? 20.692 4.978 -9.282 1.00 44.78 92 TYR A N 1
ATOM 741 C CA . TYR A 1 92 ? 19.661 5.504 -8.371 1.00 44.78 92 TYR A CA 1
ATOM 742 C C . TYR A 1 92 ? 18.447 4.583 -8.180 1.00 44.78 92 TYR A C 1
ATOM 744 O O . TYR A 1 92 ? 17.518 4.926 -7.450 1.00 44.78 92 TYR A O 1
ATOM 752 N N . LEU A 1 93 ? 18.458 3.395 -8.793 1.00 40.38 93 LEU A N 1
ATOM 753 C CA . LEU A 1 93 ? 17.297 2.505 -8.854 1.00 40.38 93 LEU A CA 1
ATOM 754 C C . LEU A 1 93 ? 16.770 2.116 -7.468 1.00 40.38 93 LEU A C 1
ATOM 756 O O . LEU A 1 93 ? 15.587 2.291 -7.240 1.00 40.38 93 LEU A O 1
ATOM 760 N N . LEU A 1 94 ? 17.610 1.729 -6.500 1.00 41.69 94 LEU A N 1
ATOM 761 C CA . LEU A 1 94 ? 17.167 1.322 -5.148 1.00 41.69 94 LEU A CA 1
ATOM 762 C C . LEU A 1 94 ? 16.395 2.393 -4.355 1.00 41.69 94 LEU A C 1
ATOM 764 O O . LEU A 1 94 ? 15.685 2.051 -3.409 1.00 41.69 94 LEU A O 1
ATOM 768 N N . HIS A 1 95 ? 16.505 3.662 -4.746 1.00 39.22 95 HIS A N 1
ATOM 769 C CA . HIS A 1 95 ? 15.944 4.800 -4.022 1.00 39.22 95 HIS A CA 1
ATOM 770 C C . HIS A 1 95 ? 14.826 5.510 -4.791 1.00 39.22 95 HIS A C 1
ATOM 772 O O . HIS A 1 95 ? 14.403 6.575 -4.368 1.00 39.22 95 HIS A O 1
ATOM 778 N N . LEU A 1 96 ? 14.347 4.953 -5.909 1.00 41.91 96 LEU A N 1
ATOM 779 C CA . LEU A 1 96 ? 13.375 5.590 -6.807 1.00 41.91 96 LEU A CA 1
ATOM 780 C C . LEU A 1 96 ? 12.287 4.595 -7.225 1.00 41.91 96 LEU A C 1
ATOM 782 O O . LEU A 1 96 ? 12.161 4.218 -8.388 1.00 41.91 96 LEU A O 1
ATOM 786 N N . PHE A 1 97 ? 11.520 4.121 -6.247 1.00 48.06 97 PHE A N 1
ATOM 787 C CA . PHE A 1 97 ? 10.514 3.070 -6.432 1.00 48.06 97 PHE A CA 1
ATOM 788 C C . PHE A 1 97 ? 9.115 3.498 -5.940 1.00 48.06 97 PHE A C 1
ATOM 790 O O . PHE A 1 97 ? 9.012 4.493 -5.228 1.00 48.06 97 PHE A O 1
ATOM 797 N N . PRO A 1 98 ? 8.041 2.813 -6.387 1.00 50.84 98 PRO A N 1
ATOM 798 C CA . PRO A 1 98 ? 6.855 3.423 -7.002 1.00 50.84 98 PRO A CA 1
ATOM 799 C C . PRO A 1 98 ? 5.762 3.973 -6.069 1.00 50.84 98 PRO A C 1
ATOM 801 O O . PRO A 1 98 ? 5.643 3.597 -4.910 1.00 50.84 98 PRO A O 1
ATOM 804 N N . HIS A 1 99 ? 4.861 4.788 -6.623 1.00 51.88 99 HIS A N 1
ATOM 805 C CA . HIS A 1 99 ? 3.673 5.305 -5.924 1.00 51.88 99 HIS A CA 1
ATOM 806 C C . HIS A 1 99 ? 2.540 4.304 -5.732 1.00 51.88 99 HIS A C 1
ATOM 808 O O . HIS A 1 99 ? 1.553 4.615 -5.070 1.00 51.88 99 HIS A O 1
ATOM 814 N N . SER A 1 100 ? 2.581 3.121 -6.330 1.00 52.62 100 SER A N 1
ATOM 815 C CA . SER A 1 100 ? 1.447 2.205 -6.223 1.00 52.62 100 SER A CA 1
ATOM 816 C C . SER A 1 100 ? 1.836 0.818 -6.656 1.00 52.62 100 SER A C 1
ATOM 818 O O . SER A 1 100 ? 2.480 0.654 -7.682 1.00 52.62 100 SER A O 1
ATOM 820 N N . PHE A 1 101 ? 1.336 -0.165 -5.924 1.00 57.56 101 PHE A N 1
ATOM 821 C CA . PHE A 1 101 ? 1.205 -1.531 -6.395 1.00 57.56 101 PHE A CA 1
ATOM 822 C C . PHE A 1 101 ? -0.250 -1.881 -6.211 1.00 57.56 101 PHE A C 1
ATOM 824 O O . PHE A 1 101 ? -0.703 -2.001 -5.074 1.00 57.56 101 PHE A O 1
ATOM 831 N N . ALA A 1 102 ? -0.992 -2.003 -7.298 1.00 62.69 102 ALA A N 1
ATOM 832 C CA . ALA A 1 102 ? -2.369 -2.427 -7.185 1.00 62.69 102 ALA A CA 1
ATOM 833 C C . ALA A 1 102 ? -2.425 -3.915 -6.781 1.00 62.69 102 ALA A C 1
ATOM 835 O O . ALA A 1 102 ? -1.550 -4.720 -7.090 1.00 62.69 102 ALA A O 1
ATOM 836 N N . ALA A 1 103 ? -3.422 -4.261 -5.972 1.00 79.62 103 ALA A N 1
ATOM 837 C CA . ALA A 1 103 ? -3.717 -5.630 -5.553 1.00 79.62 103 ALA A CA 1
ATOM 838 C C . ALA A 1 103 ? -2.623 -6.431 -4.792 1.00 79.62 103 ALA A C 1
ATOM 840 O O . ALA A 1 103 ? -2.726 -7.657 -4.723 1.00 79.62 103 ALA A O 1
ATOM 841 N N . LEU A 1 104 ? -1.640 -5.793 -4.130 1.00 83.75 104 LEU A N 1
ATOM 842 C CA . LEU A 1 104 ? -0.748 -6.477 -3.160 1.00 83.75 104 LEU A CA 1
ATOM 843 C C . LEU A 1 104 ? -1.528 -7.312 -2.135 1.00 83.75 104 LEU A C 1
ATOM 845 O O . LEU A 1 104 ? -1.156 -8.444 -1.843 1.00 83.75 104 LEU A O 1
ATOM 849 N N . HIS A 1 105 ? -2.644 -6.778 -1.635 1.00 86.06 105 HIS A N 1
ATOM 850 C CA . HIS A 1 105 ? -3.523 -7.475 -0.695 1.00 86.06 105 HIS A CA 1
ATOM 851 C C . HIS A 1 105 ? -4.095 -8.799 -1.233 1.00 86.06 105 HIS A C 1
ATOM 853 O O . HIS A 1 105 ? -4.549 -9.626 -0.449 1.00 86.06 105 HIS A O 1
ATOM 859 N N . ALA A 1 106 ? -4.114 -9.000 -2.553 1.00 87.06 106 ALA A N 1
ATOM 860 C CA . ALA A 1 106 ? -4.666 -10.189 -3.189 1.00 87.06 106 ALA A CA 1
ATOM 861 C C . ALA A 1 106 ? -3.574 -11.163 -3.658 1.00 87.06 106 ALA A C 1
ATOM 863 O O . ALA A 1 106 ? -3.727 -12.374 -3.464 1.00 87.06 106 ALA A O 1
ATOM 864 N N . TYR A 1 107 ? -2.495 -10.637 -4.252 1.00 89.00 107 TYR A N 1
ATOM 865 C CA . TYR A 1 107 ? -1.497 -11.425 -4.987 1.00 89.00 107 TYR A CA 1
ATOM 866 C C . TYR A 1 107 ? -0.157 -11.611 -4.272 1.00 89.00 107 TYR A C 1
ATOM 868 O O . TYR A 1 107 ? 0.589 -12.510 -4.649 1.00 89.00 107 TYR A O 1
ATOM 876 N N . ASP A 1 108 ? 0.146 -10.828 -3.235 1.00 90.56 108 ASP A N 1
ATOM 877 C CA . ASP A 1 108 ? 1.324 -11.059 -2.400 1.00 90.56 108 ASP A CA 1
ATOM 878 C C . ASP A 1 108 ? 0.927 -11.715 -1.074 1.00 90.56 108 ASP A C 1
ATOM 880 O O . ASP A 1 108 ? 0.036 -11.240 -0.368 1.00 90.56 108 ASP A O 1
ATOM 884 N N . SER A 1 109 ? 1.590 -12.815 -0.707 1.00 93.38 109 SER A N 1
ATOM 885 C CA . SER A 1 109 ? 1.235 -13.578 0.494 1.00 93.38 109 SER A CA 1
ATOM 886 C C . SER A 1 109 ? 1.407 -12.780 1.786 1.00 93.38 109 SER A C 1
ATOM 888 O O . SER A 1 109 ? 0.588 -12.922 2.693 1.00 93.38 109 SER A O 1
ATOM 890 N N . THR A 1 110 ? 2.441 -11.943 1.877 1.00 91.88 110 THR A N 1
ATOM 891 C CA . THR A 1 110 ? 2.742 -11.148 3.074 1.00 91.88 110 THR A CA 1
ATOM 892 C C . THR A 1 110 ? 1.709 -10.040 3.233 1.00 91.88 110 THR A C 1
ATOM 894 O O . THR A 1 110 ? 1.067 -9.932 4.278 1.00 91.88 110 THR A O 1
ATOM 897 N N . PHE A 1 111 ? 1.470 -9.257 2.177 1.00 91.38 111 PHE A N 1
ATOM 898 C CA . PHE A 1 111 ? 0.485 -8.176 2.213 1.00 91.38 111 PHE A CA 1
ATOM 899 C C . PHE A 1 111 ? -0.944 -8.695 2.369 1.00 91.38 111 PHE A C 1
ATOM 901 O O . PHE A 1 111 ? -1.732 -8.081 3.089 1.00 91.38 111 PHE A O 1
ATOM 908 N N . LYS A 1 112 ? -1.281 -9.846 1.778 1.00 91.88 112 LYS A N 1
ATOM 909 C CA . LYS A 1 112 ? -2.570 -10.513 1.991 1.00 91.88 112 LYS A CA 1
ATOM 910 C C . LYS A 1 112 ? -2.775 -10.913 3.448 1.00 91.88 112 LYS A C 1
ATOM 912 O O . LYS A 1 112 ? -3.815 -10.599 4.022 1.00 91.88 112 LYS A O 1
ATOM 917 N N . GLN A 1 113 ? -1.790 -11.564 4.069 1.00 93.88 113 GLN A N 1
ATOM 918 C CA . GLN A 1 113 ? -1.887 -11.965 5.477 1.00 93.88 113 GLN A CA 1
ATOM 919 C C . GLN A 1 113 ? -2.060 -10.759 6.407 1.00 93.88 113 GLN A C 1
ATOM 921 O O . GLN A 1 113 ? -2.903 -10.797 7.299 1.00 93.88 113 GLN A O 1
ATOM 926 N N . ILE A 1 114 ? -1.320 -9.675 6.167 1.00 92.75 114 ILE A N 1
ATOM 927 C CA . ILE A 1 114 ? -1.403 -8.453 6.979 1.00 92.75 114 ILE A CA 1
ATOM 928 C C . ILE A 1 114 ? -2.743 -7.740 6.773 1.00 92.75 114 ILE A C 1
ATOM 930 O O . ILE A 1 114 ? -3.387 -7.359 7.748 1.00 92.75 114 ILE A O 1
ATOM 934 N N . THR A 1 115 ? -3.198 -7.607 5.524 1.00 91.19 115 THR A N 1
ATOM 935 C CA . THR A 1 115 ? -4.479 -6.954 5.195 1.00 91.19 115 THR A CA 1
ATOM 936 C C . THR A 1 115 ? -5.665 -7.697 5.809 1.00 91.19 115 THR A C 1
ATOM 938 O O . THR A 1 115 ? -6.622 -7.077 6.264 1.00 91.19 115 THR A O 1
ATOM 941 N N . HIS A 1 116 ? -5.600 -9.028 5.858 1.00 90.81 116 HIS A N 1
ATOM 942 C CA . HIS A 1 116 ? -6.654 -9.875 6.413 1.00 90.81 116 HIS A CA 1
ATOM 943 C C . HIS A 1 116 ? -6.369 -10.346 7.849 1.00 90.81 116 HIS A C 1
ATOM 945 O O . HIS A 1 116 ? -7.014 -11.289 8.314 1.00 90.81 116 HIS A O 1
ATOM 951 N N . SER A 1 117 ? -5.439 -9.705 8.564 1.00 93.81 117 SER A N 1
ATOM 952 C CA . SER A 1 117 ? -5.087 -10.077 9.937 1.00 93.81 117 SER A CA 1
ATOM 953 C C . SER A 1 117 ? -6.266 -9.909 10.902 1.00 93.81 117 SER A C 1
ATOM 955 O O . SER A 1 117 ? -7.218 -9.161 10.647 1.00 93.81 117 SER A O 1
ATOM 957 N N . SER A 1 118 ? -6.209 -10.594 12.047 1.00 94.50 118 SER A N 1
ATOM 958 C CA . SER A 1 118 ? -7.233 -10.473 13.091 1.00 94.50 118 SER A CA 1
ATOM 959 C C . SER A 1 118 ? -7.429 -9.028 13.544 1.00 94.50 118 SER A C 1
ATOM 961 O O . SER A 1 118 ? -8.566 -8.616 13.767 1.00 94.50 118 SER A O 1
ATOM 963 N N . ASP A 1 119 ? -6.350 -8.253 13.629 1.00 91.19 119 ASP A N 1
ATOM 964 C CA . ASP A 1 119 ? -6.378 -6.880 14.133 1.00 91.19 119 ASP A CA 1
ATOM 965 C C . ASP A 1 119 ? -7.115 -5.947 13.172 1.00 91.19 119 ASP A C 1
ATOM 967 O O . ASP A 1 119 ? -7.991 -5.187 13.597 1.00 91.19 119 ASP A O 1
ATOM 971 N N . VAL A 1 120 ? -6.855 -6.070 11.863 1.00 91.38 120 VAL A N 1
ATOM 972 C CA . VAL A 1 120 ? -7.578 -5.314 10.824 1.00 91.38 120 VAL A CA 1
ATOM 973 C C . VAL A 1 120 ? -9.054 -5.707 10.804 1.00 91.38 120 VAL A C 1
ATOM 975 O O . VAL A 1 120 ? -9.928 -4.840 10.776 1.00 91.38 120 VAL A O 1
ATOM 978 N N . GLN A 1 121 ? -9.364 -7.003 10.893 1.00 88.81 121 GLN A N 1
ATOM 979 C CA . GLN A 1 121 ? -10.753 -7.464 10.925 1.00 88.81 121 GLN A CA 1
ATOM 980 C C . GLN A 1 121 ? -11.511 -6.979 12.171 1.00 88.81 121 GLN A C 1
ATOM 982 O O . GLN A 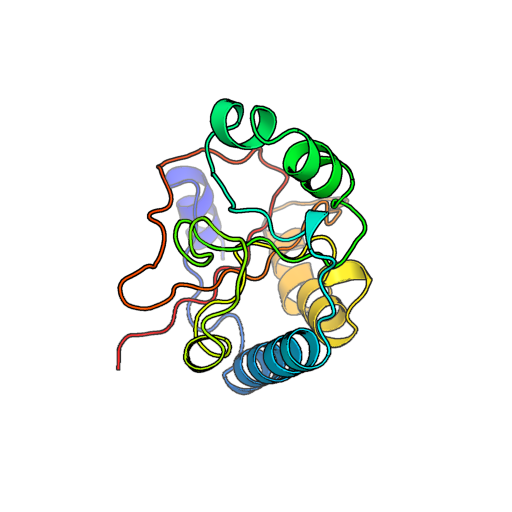1 121 ? -12.684 -6.608 12.088 1.00 88.81 121 GLN A O 1
ATOM 987 N N . VAL A 1 122 ? -10.864 -6.980 13.341 1.00 91.31 122 VAL A N 1
ATOM 988 C CA . VAL A 1 122 ? -11.444 -6.444 14.580 1.00 91.31 122 VAL A CA 1
ATOM 989 C C . VAL A 1 122 ? -11.676 -4.942 14.450 1.00 91.31 122 VAL A C 1
ATOM 991 O O . VAL A 1 122 ? -12.737 -4.468 14.859 1.00 91.31 122 VAL A O 1
ATOM 994 N N . LEU A 1 123 ? -10.728 -4.201 13.873 1.00 89.56 123 LEU A N 1
ATOM 995 C CA . LEU A 1 123 ? -10.877 -2.770 13.628 1.00 89.56 123 LEU A CA 1
ATOM 996 C C . LEU A 1 123 ? -12.065 -2.486 12.698 1.00 89.56 123 LEU A C 1
ATOM 998 O O . LEU A 1 123 ? -12.927 -1.688 13.061 1.00 89.56 123 LEU A O 1
ATOM 1002 N N . ALA A 1 124 ? -12.172 -3.190 11.568 1.00 87.44 124 ALA A N 1
ATOM 1003 C CA . ALA A 1 124 ? -13.284 -3.043 10.628 1.00 87.44 124 ALA A CA 1
ATOM 1004 C C . ALA A 1 124 ? -14.647 -3.301 11.298 1.00 87.44 124 ALA A C 1
ATOM 1006 O O . ALA A 1 124 ? -15.561 -2.482 11.186 1.00 87.44 124 ALA A O 1
ATOM 1007 N N . ARG A 1 125 ? -14.770 -4.378 12.088 1.00 86.12 125 ARG A N 1
ATOM 1008 C CA . ARG A 1 125 ? -15.997 -4.659 12.857 1.00 86.12 125 ARG A CA 1
ATOM 1009 C C . ARG A 1 125 ? -16.317 -3.558 13.866 1.00 86.12 125 ARG A C 1
ATOM 1011 O O . ARG A 1 125 ? -17.469 -3.157 13.991 1.00 86.12 125 ARG A O 1
ATOM 1018 N N . LYS A 1 126 ? -15.311 -3.040 14.577 1.00 86.69 126 LYS A N 1
ATOM 1019 C CA . LYS A 1 126 ? -15.499 -1.955 15.557 1.00 86.69 126 LYS A CA 1
ATOM 1020 C C . LYS A 1 126 ? -15.883 -0.624 14.910 1.00 86.69 126 LYS A C 1
ATOM 1022 O O . LYS A 1 126 ? -16.563 0.169 15.551 1.00 86.69 126 LYS A O 1
ATOM 1027 N N . LEU A 1 127 ? -15.466 -0.390 13.667 1.00 84.88 127 LEU A N 1
ATOM 1028 C CA . LEU A 1 127 ? -15.887 0.759 12.862 1.00 84.88 127 LEU A CA 1
ATOM 1029 C C . LEU A 1 127 ? -17.310 0.600 12.295 1.00 84.88 127 LEU A C 1
ATOM 1031 O O . LEU A 1 127 ? -17.880 1.581 11.827 1.00 84.88 127 LEU A O 1
ATOM 1035 N N . GLY A 1 128 ? -17.908 -0.593 12.396 1.00 83.44 128 GLY A N 1
ATOM 1036 C CA . GLY A 1 128 ? -19.275 -0.869 11.950 1.00 83.44 128 GLY A CA 1
ATOM 1037 C C . GLY A 1 128 ? -19.382 -1.350 10.504 1.00 83.44 128 GLY A C 1
ATOM 1038 O O . GLY A 1 128 ? -20.463 -1.280 9.929 1.00 83.44 128 GLY A O 1
ATOM 1039 N N . PHE A 1 129 ? -18.292 -1.835 9.902 1.00 81.81 129 PHE A N 1
ATOM 1040 C CA . PHE A 1 129 ? -18.371 -2.481 8.593 1.00 81.81 129 PHE A CA 1
ATOM 1041 C C . PHE A 1 129 ? -19.039 -3.856 8.717 1.00 81.81 129 PHE A C 1
ATOM 1043 O O . PHE A 1 129 ? -18.563 -4.711 9.464 1.00 81.81 129 PHE A O 1
ATOM 1050 N N . GLU A 1 130 ? -20.112 -4.076 7.956 1.00 81.75 130 GLU A N 1
ATOM 1051 C CA . GLU A 1 130 ? -20.839 -5.353 7.937 1.00 81.75 130 GLU A CA 1
ATOM 1052 C C . GLU A 1 130 ? -20.184 -6.365 6.988 1.00 81.75 130 GLU A C 1
ATOM 1054 O O . GLU A 1 130 ? -19.789 -7.446 7.413 1.00 81.75 130 GLU A O 1
ATOM 1059 N N . ASN A 1 131 ? -19.999 -5.982 5.719 1.00 83.31 131 ASN A N 1
ATOM 1060 C CA . ASN A 1 131 ? -19.382 -6.807 4.675 1.00 83.31 131 ASN A CA 1
ATOM 1061 C C . ASN A 1 131 ? -18.214 -6.058 4.004 1.00 83.31 131 ASN A C 1
ATOM 1063 O O . ASN A 1 131 ? -18.324 -5.664 2.840 1.00 83.31 131 ASN A O 1
ATOM 1067 N N . PRO A 1 132 ? -17.112 -5.785 4.731 1.00 85.06 132 PRO A N 1
ATOM 1068 C CA . PRO A 1 132 ? -15.987 -5.045 4.174 1.00 85.06 132 PRO A CA 1
ATOM 1069 C C . PRO A 1 132 ? -15.296 -5.842 3.063 1.00 85.06 132 PRO A C 1
ATOM 1071 O O . PRO A 1 132 ? -14.946 -7.009 3.242 1.00 85.06 132 PRO A O 1
ATOM 1074 N N . VAL A 1 133 ? -15.043 -5.179 1.935 1.00 85.06 133 VAL A N 1
ATOM 1075 C CA . VAL A 1 133 ? -14.243 -5.702 0.821 1.00 85.06 133 VAL A CA 1
ATOM 1076 C C . VAL A 1 133 ? -13.037 -4.800 0.589 1.00 85.06 133 VAL A C 1
ATOM 1078 O O . VAL A 1 133 ? -13.120 -3.583 0.751 1.00 85.06 133 VAL A O 1
ATOM 1081 N N . VAL A 1 134 ? -11.907 -5.394 0.209 1.00 86.19 134 VAL A N 1
ATOM 1082 C CA . VAL A 1 134 ? -10.695 -4.638 -0.121 1.00 86.19 134 VAL A CA 1
ATOM 1083 C C . VAL A 1 134 ? -10.728 -4.324 -1.610 1.00 86.19 134 VAL A C 1
ATOM 1085 O O . VAL A 1 134 ? -10.598 -5.219 -2.437 1.00 86.19 134 VAL A O 1
ATOM 1088 N N . VAL A 1 135 ? -10.948 -3.055 -1.949 1.00 81.88 135 VAL A N 1
ATOM 1089 C CA . VAL A 1 135 ? -11.056 -2.604 -3.350 1.00 81.88 135 VAL A CA 1
ATOM 1090 C C . VAL A 1 135 ? -9.701 -2.261 -3.963 1.00 81.88 135 VAL A C 1
ATOM 1092 O O . VAL A 1 135 ? -9.518 -2.352 -5.172 1.00 81.88 135 VAL A O 1
ATOM 1095 N N . GLN A 1 136 ? -8.744 -1.851 -3.130 1.00 80.31 136 GLN A N 1
ATOM 1096 C CA . GLN A 1 136 ? -7.418 -1.433 -3.554 1.00 80.31 136 GLN A CA 1
ATOM 1097 C C . GLN A 1 136 ? -6.441 -1.561 -2.384 1.00 80.31 136 GLN A C 1
ATOM 1099 O O . GLN A 1 136 ? -6.794 -1.351 -1.227 1.00 80.31 136 GLN A O 1
ATOM 1104 N N . SER A 1 137 ? -5.187 -1.852 -2.702 1.00 80.88 137 SER A N 1
ATOM 1105 C CA . SER A 1 137 ? -4.043 -1.661 -1.811 1.00 80.88 137 SER A CA 1
ATOM 1106 C C . SER A 1 137 ? -2.960 -0.943 -2.593 1.00 80.88 137 SER A C 1
ATOM 1108 O O . SER A 1 137 ? -2.901 -1.114 -3.807 1.00 80.88 137 SER A O 1
ATOM 1110 N N . MET A 1 138 ? -2.107 -0.187 -1.911 1.00 79.62 138 MET A N 1
ATOM 1111 C CA . MET A 1 138 ? -0.921 0.444 -2.485 1.00 79.62 138 MET A CA 1
ATOM 1112 C C . MET A 1 138 ? 0.183 0.437 -1.429 1.00 79.62 138 MET A C 1
ATOM 1114 O O . MET A 1 138 ? -0.104 0.636 -0.250 1.00 79.62 138 MET A O 1
ATOM 1118 N N . TYR A 1 139 ? 1.430 0.244 -1.852 1.00 79.31 139 TYR A N 1
ATOM 1119 C CA . TYR A 1 139 ? 2.599 0.572 -1.041 1.00 79.31 139 TYR A CA 1
ATOM 1120 C C . TYR A 1 139 ? 3.174 1.883 -1.569 1.00 79.31 139 TYR A C 1
ATOM 1122 O O . TYR A 1 139 ? 3.440 1.983 -2.764 1.00 79.31 139 TYR A O 1
ATOM 1130 N N . ILE A 1 140 ? 3.306 2.884 -0.699 1.00 76.38 140 ILE A N 1
ATOM 1131 C CA . ILE A 1 140 ? 3.725 4.236 -1.078 1.00 76.38 140 ILE A CA 1
ATOM 1132 C C . ILE A 1 140 ? 5.125 4.472 -0.528 1.00 76.38 140 ILE A C 1
ATOM 1134 O O . ILE A 1 140 ? 5.331 4.443 0.686 1.00 76.38 140 ILE A O 1
ATOM 1138 N N . PHE A 1 141 ? 6.076 4.746 -1.414 1.00 75.00 141 PHE A N 1
ATOM 1139 C CA . PHE A 1 141 ? 7.391 5.230 -1.019 1.00 75.00 141 PHE A CA 1
ATOM 1140 C C . PHE A 1 141 ? 7.385 6.758 -0.920 1.00 75.00 141 PHE A C 1
ATOM 1142 O O . PHE A 1 141 ? 6.834 7.452 -1.769 1.00 75.00 141 PHE A O 1
ATOM 1149 N N . LYS A 1 142 ? 8.037 7.292 0.114 1.00 71.31 142 LYS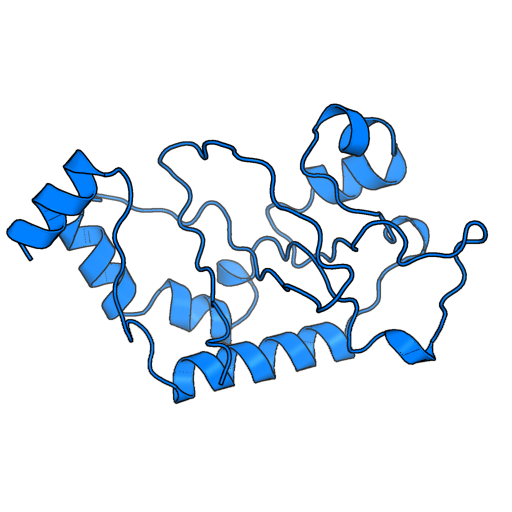 A N 1
ATOM 1150 C CA . LYS A 1 142 ? 8.348 8.721 0.235 1.00 71.31 142 LYS A CA 1
ATOM 1151 C C . LYS A 1 142 ? 9.856 8.891 0.184 1.00 71.31 142 LYS A C 1
ATOM 1153 O O . LYS A 1 142 ? 10.534 8.788 1.203 1.00 71.31 142 LYS A O 1
ATOM 1158 N N . GLN A 1 143 ? 10.371 9.078 -1.025 1.00 66.12 143 GLN A N 1
ATOM 1159 C CA . GLN A 1 143 ? 11.806 9.196 -1.238 1.00 66.12 143 GLN A CA 1
ATOM 1160 C C . GLN A 1 143 ? 12.306 10.572 -0.783 1.00 66.12 143 GLN A C 1
ATOM 1162 O O . GLN A 1 143 ? 11.660 11.579 -1.080 1.00 66.12 143 GLN A O 1
ATOM 1167 N N . PRO A 1 144 ? 13.441 10.651 -0.069 1.00 65.62 144 PRO A N 1
ATOM 1168 C CA . PRO A 1 144 ? 14.047 11.930 0.271 1.00 65.62 144 PRO A CA 1
ATOM 1169 C C . PRO A 1 144 ? 14.364 12.741 -0.991 1.00 65.62 144 PRO A C 1
ATOM 1171 O O . PRO A 1 144 ? 14.973 12.233 -1.928 1.00 65.62 144 PRO A O 1
ATOM 1174 N N . GLY A 1 145 ? 13.958 14.009 -1.008 1.00 62.78 145 GLY A N 1
ATOM 1175 C CA . GLY A 1 145 ? 14.265 14.953 -2.081 1.00 62.78 145 GLY A CA 1
ATOM 1176 C C . GLY A 1 145 ? 13.332 14.925 -3.296 1.00 62.78 145 GLY A C 1
ATOM 1177 O O . GLY A 1 145 ? 13.181 15.986 -3.896 1.00 62.78 145 GLY A O 1
ATOM 1178 N N . ILE A 1 146 ? 12.696 13.794 -3.658 1.00 59.50 146 ILE A N 1
ATOM 1179 C CA . ILE A 1 146 ? 11.935 13.723 -4.926 1.00 59.50 146 ILE A CA 1
ATOM 1180 C C . ILE A 1 146 ? 10.602 12.947 -4.983 1.00 59.50 146 ILE A C 1
ATOM 1182 O O . ILE A 1 146 ? 9.931 12.994 -6.001 1.00 59.50 146 ILE A O 1
ATOM 1186 N N . GLY A 1 147 ? 10.188 12.124 -4.026 1.00 56.16 147 GLY A N 1
ATOM 1187 C CA . GLY A 1 147 ? 9.433 12.657 -2.908 1.00 56.16 147 GLY A CA 1
ATOM 1188 C C . GLY A 1 147 ? 8.185 13.442 -3.326 1.00 56.16 147 GLY A C 1
ATOM 1189 O O . GLY A 1 147 ? 7.941 14.474 -2.712 1.00 56.16 147 GLY A O 1
ATOM 1190 N N . GLY A 1 148 ? 7.421 13.013 -4.338 1.00 56.94 148 GLY A N 1
ATOM 1191 C CA . GLY A 1 148 ? 6.291 13.769 -4.877 1.00 56.94 148 GLY A CA 1
ATOM 1192 C C . GLY A 1 148 ? 5.318 14.198 -3.778 1.00 56.94 148 GLY A C 1
ATOM 1193 O O . GLY A 1 148 ? 4.889 13.381 -2.947 1.00 56.94 148 GLY A O 1
ATOM 1194 N N . GLU A 1 149 ? 4.998 15.492 -3.726 1.00 60.78 149 GLU A N 1
ATOM 1195 C CA . GLU A 1 149 ? 3.996 16.020 -2.804 1.00 60.78 149 GLU A CA 1
ATOM 1196 C C . GLU A 1 149 ? 2.632 15.418 -3.150 1.00 60.78 149 GLU A C 1
ATOM 1198 O O . GLU A 1 149 ? 2.217 15.382 -4.305 1.00 60.78 149 GLU A O 1
ATOM 1203 N N . GLY A 1 150 ? 1.941 14.886 -2.140 1.00 54.16 150 GLY A N 1
ATOM 1204 C CA . GLY A 1 150 ? 0.566 14.445 -2.332 1.00 54.16 150 GLY A CA 1
ATOM 1205 C C . GLY A 1 150 ? -0.330 15.661 -2.193 1.00 54.16 150 GLY A C 1
ATOM 1206 O O . GLY A 1 150 ? -0.421 16.200 -1.091 1.00 54.16 150 GLY A O 1
ATOM 1207 N N . GLU A 1 151 ? -0.981 16.090 -3.271 1.00 57.19 151 GLU A N 1
ATOM 1208 C CA . GLU A 1 151 ? -1.992 17.143 -3.176 1.00 57.19 151 GLU A CA 1
ATOM 1209 C C . GLU A 1 151 ? -3.129 16.713 -2.238 1.00 57.19 151 GLU A C 1
ATOM 1211 O O . GLU A 1 151 ? -3.454 15.523 -2.114 1.00 57.19 151 GLU A O 1
ATOM 1216 N N . VAL A 1 152 ? -3.744 17.688 -1.566 1.00 62.69 152 VAL A N 1
ATOM 1217 C CA . VAL A 1 152 ? -4.899 17.447 -0.696 1.00 62.69 152 VAL A CA 1
ATOM 1218 C C . VAL A 1 152 ? -6.047 16.914 -1.551 1.00 62.69 152 VAL A C 1
ATOM 1220 O O . VAL A 1 152 ? -6.560 17.611 -2.421 1.00 62.69 152 VAL A O 1
ATOM 1223 N N . HIS A 1 153 ? -6.460 15.674 -1.294 1.00 62.94 153 HIS A N 1
ATOM 1224 C CA . HIS A 1 153 ? -7.552 15.015 -2.004 1.00 62.94 153 HIS A CA 1
ATOM 1225 C C . HIS A 1 153 ? -8.432 14.225 -1.035 1.00 62.94 153 HIS A C 1
ATOM 1227 O O . HIS A 1 153 ? -7.982 13.776 0.019 1.00 62.94 153 HIS A O 1
ATOM 1233 N N . THR A 1 154 ? -9.697 14.033 -1.410 1.00 56.50 154 THR A N 1
ATOM 1234 C CA . THR A 1 154 ? -10.633 13.170 -0.678 1.00 56.50 154 THR A CA 1
ATOM 1235 C C . THR A 1 154 ? -10.699 11.813 -1.362 1.00 56.50 154 THR A C 1
ATOM 1237 O O . THR A 1 154 ? -10.850 11.740 -2.580 1.00 56.50 154 THR A O 1
ATOM 1240 N N . LEU A 1 155 ? -10.606 10.734 -0.588 1.00 57.88 155 LEU A N 1
ATOM 1241 C CA . LEU A 1 155 ? -10.910 9.393 -1.082 1.00 57.88 155 LEU A CA 1
ATOM 1242 C C . LEU A 1 155 ? -12.374 9.065 -0.771 1.00 57.88 155 LEU A C 1
ATOM 1244 O O . LEU A 1 155 ? -12.842 9.397 0.320 1.00 57.88 155 LEU A O 1
ATOM 1248 N N . PRO A 1 156 ? -13.104 8.397 -1.678 1.00 47.78 156 PRO A N 1
ATOM 1249 C CA . PRO A 1 156 ? -14.413 7.860 -1.340 1.00 47.78 156 PRO A CA 1
ATOM 1250 C C . PRO A 1 156 ? -14.295 6.837 -0.196 1.00 47.78 156 PRO A C 1
ATOM 1252 O O . PRO A 1 156 ? -13.269 6.180 -0.021 1.00 47.78 156 PRO A O 1
ATOM 1255 N N . ILE A 1 157 ? -15.381 6.707 0.571 1.00 37.31 157 ILE A N 1
ATOM 1256 C CA . ILE A 1 157 ? -15.507 6.024 1.878 1.00 37.31 157 ILE A CA 1
ATOM 1257 C C . ILE A 1 157 ? -15.015 4.551 1.894 1.00 37.31 157 ILE A C 1
ATOM 1259 O O . ILE A 1 157 ? -14.828 3.970 2.959 1.00 37.31 157 ILE A O 1
ATOM 1263 N N . SER A 1 158 ? -14.758 3.934 0.738 1.00 29.33 158 SER A N 1
ATOM 1264 C CA . SER A 1 158 ? -14.398 2.519 0.584 1.00 29.33 158 SER A CA 1
ATOM 1265 C C . SER A 1 158 ? -12.896 2.196 0.588 1.00 29.33 158 SER A C 1
ATOM 1267 O O . SER A 1 158 ? -12.542 1.030 0.414 1.00 29.33 158 SER A O 1
ATOM 1269 N N . THR A 1 159 ? -11.998 3.173 0.755 1.00 36.25 159 THR A N 1
ATOM 1270 C CA . THR A 1 159 ? -10.551 2.941 0.577 1.00 36.25 159 THR A CA 1
ATOM 1271 C C . THR A 1 159 ? -9.777 3.034 1.892 1.00 36.25 159 THR A C 1
ATOM 1273 O O . THR A 1 159 ? -9.561 4.121 2.422 1.00 36.25 159 THR A O 1
ATOM 1276 N N . MET A 1 160 ? -9.282 1.898 2.394 1.00 36.91 160 MET A N 1
ATOM 1277 C CA . MET A 1 160 ? -8.317 1.858 3.499 1.00 36.91 160 MET A CA 1
ATOM 1278 C C . MET A 1 160 ? -6.891 1.932 2.931 1.00 36.91 160 MET A C 1
ATOM 1280 O O . MET A 1 160 ? -6.379 0.955 2.389 1.00 36.91 160 MET A O 1
ATOM 1284 N N . LYS A 1 161 ? -6.241 3.097 3.042 1.00 49.38 161 LYS A N 1
ATOM 1285 C CA . LYS A 1 161 ? -4.806 3.248 2.751 1.00 49.38 161 LYS A CA 1
ATOM 1286 C C . LYS A 1 161 ? -4.006 2.966 4.022 1.00 49.38 161 LYS A C 1
ATOM 1288 O O . LYS A 1 161 ? -4.170 3.664 5.018 1.00 49.38 161 LYS A O 1
ATOM 1293 N N . VAL A 1 162 ? -3.117 1.976 3.983 1.00 41.47 162 VAL A N 1
ATOM 1294 C CA . VAL A 1 162 ? -2.092 1.801 5.021 1.00 41.47 162 VAL A CA 1
ATOM 1295 C C . VAL A 1 162 ? -0.891 2.650 4.620 1.00 41.47 162 VAL A C 1
ATOM 1297 O O . VAL A 1 162 ? -0.181 2.318 3.675 1.00 41.47 162 VAL A O 1
ATOM 1300 N N . VAL A 1 163 ? -0.686 3.769 5.313 1.00 40.91 163 VAL A N 1
ATOM 1301 C CA . VAL A 1 163 ? 0.502 4.612 5.144 1.00 40.91 163 VAL A CA 1
ATOM 1302 C C . VAL A 1 163 ? 1.470 4.274 6.269 1.00 40.91 163 VAL A C 1
ATOM 1304 O O . VAL A 1 163 ? 1.206 4.569 7.431 1.00 40.91 163 VAL A O 1
ATOM 1307 N N . LEU A 1 164 ? 2.587 3.632 5.932 1.00 34.03 164 LEU A N 1
ATOM 1308 C CA . LEU A 1 164 ? 3.677 3.411 6.877 1.00 34.03 164 LEU A CA 1
ATOM 1309 C C . LEU A 1 164 ? 4.543 4.669 6.879 1.00 34.03 164 LEU A C 1
ATOM 1311 O O . LEU A 1 164 ? 5.303 4.903 5.941 1.00 34.03 164 LEU A O 1
ATOM 1315 N N . ASN A 1 165 ? 4.392 5.506 7.905 1.00 31.73 165 ASN A N 1
ATOM 1316 C CA . ASN A 1 165 ? 5.263 6.658 8.075 1.00 31.73 165 ASN A CA 1
ATOM 1317 C C . ASN A 1 165 ? 6.592 6.200 8.687 1.00 31.73 165 ASN A C 1
ATOM 1319 O O . ASN A 1 165 ? 6.608 5.457 9.669 1.00 31.73 165 ASN A O 1
ATOM 1323 N N . LYS A 1 166 ? 7.708 6.647 8.114 1.00 32.12 166 LYS A N 1
ATOM 1324 C CA . LYS A 1 166 ? 9.017 6.494 8.738 1.00 32.12 166 LYS A CA 1
ATOM 1325 C C . LYS A 1 166 ? 9.099 7.598 9.793 1.00 32.12 166 LYS A C 1
ATOM 1327 O O . LYS A 1 166 ? 9.184 8.768 9.431 1.00 32.12 166 LYS A O 1
ATOM 1332 N N . GLY A 1 167 ? 9.019 7.243 11.076 1.00 26.83 167 GLY A N 1
ATOM 1333 C CA . GLY A 1 167 ? 9.489 8.145 12.126 1.00 26.83 167 GLY A CA 1
ATOM 1334 C C . GLY A 1 167 ? 10.900 8.594 11.751 1.00 26.83 167 GLY A C 1
ATOM 1335 O O . GLY A 1 167 ? 11.742 7.759 11.413 1.00 26.83 167 GLY A O 1
ATOM 1336 N N . LEU A 1 168 ? 11.095 9.907 11.652 1.00 27.31 168 LEU A N 1
ATOM 1337 C CA . LEU A 1 168 ? 12.419 10.502 11.551 1.00 27.31 168 LEU A CA 1
ATOM 1338 C C . LEU A 1 168 ? 13.057 10.355 12.931 1.00 27.31 168 LEU A C 1
ATOM 1340 O O . LEU A 1 168 ? 12.835 11.204 13.791 1.00 27.31 168 LEU A O 1
ATOM 1344 N N . ASP A 1 169 ? 13.802 9.270 13.103 1.00 31.02 169 ASP A N 1
ATOM 1345 C CA . ASP A 1 169 ? 14.852 9.155 14.113 1.00 31.02 169 ASP A CA 1
ATOM 1346 C C . ASP A 1 169 ? 16.205 9.382 13.422 1.00 31.02 169 ASP A C 1
ATOM 1348 O O . ASP A 1 169 ? 16.420 8.788 12.331 1.00 31.02 169 ASP A O 1
#

Secondary structure (DSSP, 8-state):
-HHHHHHHHHHS----TTSS-HHHHHHHHHHHHHHHHT----GGG-PBP-SSHHHHHHSHHHHHHHHTTTTS----BPTTSS-TT----GGGGGG---S--TTHHHH-HHHHHHHT-HHHHHHHHHHT-SS------------TTT-------PPPTT-----------

Radius of gyration: 17.38 Å; chains: 1; bounding box: 44×31×46 Å